Protein AF-A0A026WDK2-F1 (afdb_monomer)

Mean predicted aligned error: 12.68 Å

Secondary structure (DSSP, 8-state):
-HHHHHHHHHHHHHHHHHHHHHHHHHHHHHHHHTT--HHHHH-TT---EEPSS-TT-EE-HHHHHHHHHHHHHHHTT--TTPPPPPPP-S-TT-TT-----HHHHHHHHHHHHHH-TTPPP-

pLDDT: mean 88.78, std 8.48, range [55.41, 98.19]

InterPro domains:
  IPR022776 TRM13/UPF0224 family, U11-48K-like CHHC zinc finger domain [PF05253] (49-72)
  IPR022776 TRM13/UPF0224 family, U11-48K-like CHHC zinc finger domain [PS51800] (48-75)
  IPR036236 Zinc finger C2H2 superfamily [SSF57667] (47-78)

Radius of gyration: 30.74 Å; Cα contacts (8 Å, |Δi|>4): 53; chains: 1; bounding box: 69×41×78 Å

Foldseek 3Di:
DVVVVVVVVVVVVVVVVVVVVVVVVVVQVVCVVVVHGPCRVPVPVFDWDAAPLDRVDTDGPVCRVVCNVQSVCVSVPHDPPDDDDDDDPDDPPDPPDDDCDPVNVVVVVVVVCVVPVVDDDD

Organism: Ooceraea biroi (NCBI:txid2015173)

Sequence (122 aa):
MSNEISNSRRQQLEELKSFTDAVNKEIVDIVGTLGWTVESVTNVDKEYFTCPYDSSHRLTEDSLNDHLVSCQWKAEGYEKSDIPLSEPTLPDDSPFSIKFDEQLQAEVLRRACAQNPTMTIG

Nearest PDB structures (foldseek):
  8y6o-a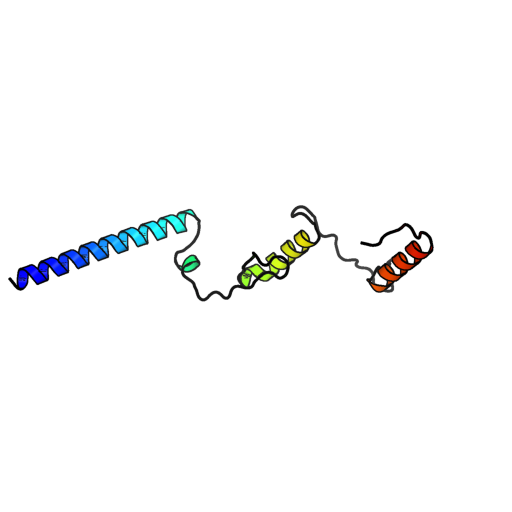ssembly1_Y  TM=5.061E-01  e=2.247E-04  Homo sapiens

Structure (mmCIF, N/CA/C/O backbone):
data_AF-A0A026WDK2-F1
#
_entry.id   AF-A0A026WDK2-F1
#
loop_
_atom_site.group_PDB
_atom_site.id
_atom_site.type_symbol
_atom_site.label_atom_id
_atom_site.label_alt_id
_atom_site.label_comp_id
_atom_site.label_asym_id
_atom_site.label_entity_id
_atom_site.label_seq_id
_atom_site.pdbx_PDB_ins_code
_atom_site.Cartn_x
_atom_site.Cartn_y
_atom_site.Cartn_z
_atom_site.occupancy
_atom_site.B_iso_or_equiv
_atom_site.auth_seq_id
_atom_site.auth_comp_id
_atom_site.auth_asym_id
_atom_site.auth_atom_id
_atom_site.pdbx_PDB_model_num
ATOM 1 N N . MET A 1 1 ? -41.043 -21.400 44.362 1.00 55.41 1 MET A N 1
ATOM 2 C CA . MET A 1 1 ? -40.280 -21.962 43.222 1.00 55.41 1 MET A CA 1
ATOM 3 C C . MET A 1 1 ? -40.176 -21.000 42.037 1.00 55.41 1 MET A C 1
ATOM 5 O O . MET A 1 1 ? -39.059 -20.753 41.617 1.00 55.41 1 MET A O 1
ATOM 9 N N . SER A 1 2 ? -41.253 -20.386 41.526 1.00 61.38 2 SER A N 1
ATOM 10 C CA . SER A 1 2 ? -41.153 -19.495 40.344 1.00 61.38 2 SER A CA 1
ATOM 11 C C . SER A 1 2 ? -40.322 -18.211 40.535 1.00 61.38 2 SER A C 1
ATOM 13 O O . SER A 1 2 ? -39.672 -17.771 39.594 1.00 61.38 2 SER A O 1
ATOM 15 N N . ASN A 1 3 ? -40.286 -17.623 41.738 1.00 64.62 3 ASN A N 1
ATOM 16 C CA . ASN A 1 3 ? -39.458 -16.434 42.019 1.00 64.62 3 ASN A CA 1
ATOM 17 C C . ASN A 1 3 ? -37.951 -16.737 42.114 1.00 64.62 3 ASN A C 1
ATOM 19 O O . ASN A 1 3 ? -37.141 -15.913 41.707 1.00 64.62 3 ASN A O 1
ATOM 23 N N . GLU A 1 4 ? -37.581 -17.925 42.597 1.00 69.44 4 GLU A N 1
ATOM 24 C CA . GLU A 1 4 ? -36.186 -18.394 42.666 1.00 69.44 4 GLU A CA 1
ATOM 25 C C . GLU A 1 4 ? -35.591 -18.559 41.260 1.00 69.44 4 GLU A C 1
ATOM 27 O O . GLU A 1 4 ? -34.508 -18.058 40.970 1.00 69.44 4 GLU A O 1
ATOM 32 N N . ILE A 1 5 ? -36.353 -19.175 40.346 1.00 74.25 5 ILE A N 1
ATOM 33 C CA . ILE A 1 5 ? -35.952 -19.363 38.943 1.00 74.25 5 ILE A CA 1
ATOM 34 C C . ILE A 1 5 ? -35.790 -18.007 38.238 1.00 74.25 5 ILE A C 1
ATOM 36 O O . ILE A 1 5 ? -34.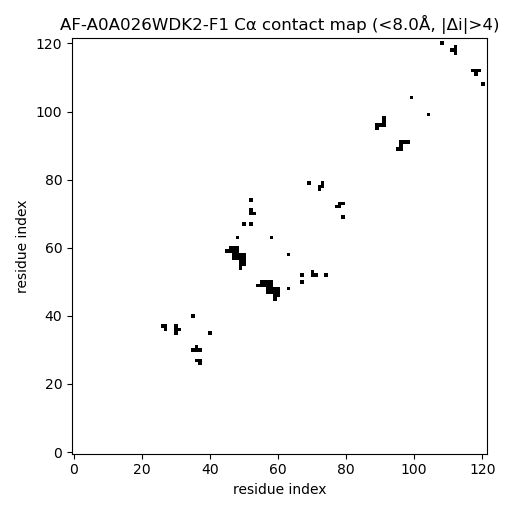825 -17.799 37.504 1.00 74.25 5 ILE A O 1
ATOM 40 N N . SER A 1 6 ? -36.700 -17.062 38.484 1.00 79.06 6 SER A N 1
ATOM 41 C CA . SER A 1 6 ? -36.619 -15.709 37.920 1.00 79.06 6 SER A CA 1
ATOM 42 C C . SER A 1 6 ? -35.420 -14.913 38.449 1.00 79.06 6 SER A C 1
ATOM 44 O O . SER A 1 6 ? -34.781 -14.201 37.676 1.00 79.06 6 SER A O 1
ATOM 46 N N . ASN A 1 7 ? -35.077 -15.055 39.734 1.00 86.94 7 ASN A N 1
ATOM 47 C CA . ASN A 1 7 ? -33.891 -14.420 40.316 1.00 86.94 7 ASN A CA 1
ATOM 48 C C . ASN A 1 7 ? -32.591 -15.037 39.788 1.00 86.94 7 ASN A C 1
ATOM 50 O O . ASN A 1 7 ? -31.690 -14.296 39.407 1.00 86.94 7 ASN A O 1
ATOM 54 N N . SER A 1 8 ? -32.524 -16.367 39.671 1.00 92.50 8 SER A N 1
ATOM 55 C CA . SER A 1 8 ? -31.368 -17.067 39.095 1.00 92.50 8 SER A CA 1
ATOM 56 C C . SER A 1 8 ? -31.100 -16.637 37.648 1.00 92.50 8 SER A C 1
ATOM 58 O O . SER A 1 8 ? -29.973 -16.285 37.310 1.00 92.50 8 SER A O 1
ATOM 60 N N . ARG A 1 9 ? -32.138 -16.552 36.804 1.00 93.81 9 ARG A N 1
ATOM 61 C CA . ARG A 1 9 ? -31.993 -16.070 35.416 1.00 93.81 9 ARG A CA 1
ATOM 62 C C . ARG A 1 9 ? -31.539 -14.613 35.340 1.00 93.81 9 ARG A C 1
ATOM 64 O O . ARG A 1 9 ? -30.792 -14.254 34.435 1.00 93.81 9 ARG A O 1
ATOM 71 N N . ARG A 1 10 ? -31.996 -13.768 36.269 1.00 94.81 10 ARG A N 1
ATOM 72 C CA . ARG A 1 10 ? -31.584 -12.360 36.339 1.00 94.81 10 ARG A CA 1
ATOM 73 C C . ARG A 1 10 ? -30.115 -12.236 36.748 1.00 94.81 10 ARG A C 1
ATOM 75 O O . ARG A 1 10 ? -29.400 -11.447 36.147 1.00 94.81 10 ARG A O 1
ATOM 82 N N . GLN A 1 11 ? -29.660 -13.052 37.697 1.00 95.38 11 GLN A N 1
ATOM 83 C CA . GLN A 1 11 ? -28.251 -13.110 38.080 1.00 95.38 11 GLN A CA 1
ATOM 84 C C . GLN A 1 11 ? -27.363 -13.572 36.917 1.00 95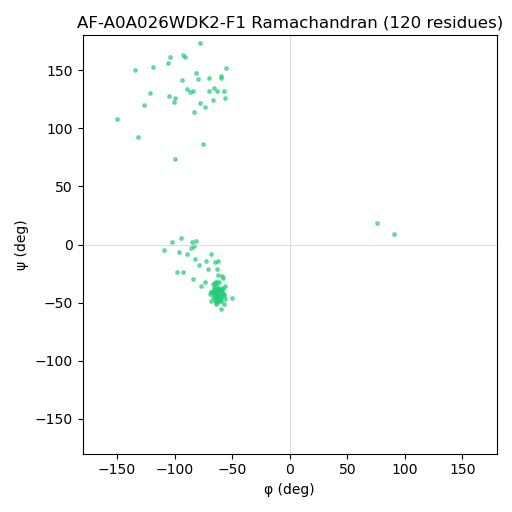.38 11 GLN A C 1
ATOM 86 O O . GLN A 1 11 ? -26.375 -12.915 36.614 1.00 95.38 11 GLN A O 1
ATOM 91 N N . GLN A 1 12 ? -27.754 -14.632 36.207 1.00 96.50 12 GLN A N 1
ATOM 92 C CA . GLN A 1 12 ? -27.023 -15.109 35.025 1.00 96.50 12 GLN A CA 1
ATOM 93 C C . GLN A 1 12 ? -26.907 -14.038 33.932 1.00 96.50 12 GLN A C 1
ATOM 95 O O . GLN A 1 12 ? -25.880 -13.939 33.264 1.00 96.50 12 GLN A O 1
ATOM 100 N N . LEU A 1 13 ? -27.954 -13.228 33.743 1.00 96.62 13 LEU A N 1
ATOM 101 C CA . LEU A 1 13 ? -27.929 -12.122 32.788 1.00 96.62 13 LEU A CA 1
ATOM 102 C C . LEU A 1 13 ? -26.926 -11.035 33.201 1.00 96.62 13 LEU A C 1
ATOM 104 O O . LEU A 1 13 ? -26.188 -10.543 32.351 1.00 96.62 13 LEU A O 1
ATOM 108 N N . GLU A 1 14 ? -26.883 -10.678 34.486 1.00 97.12 14 GLU A N 1
ATOM 109 C CA . GLU A 1 14 ? -25.919 -9.701 35.011 1.00 97.12 14 GLU A CA 1
ATOM 110 C C . GLU A 1 14 ? -24.475 -10.205 34.928 1.00 97.12 14 GLU A C 1
ATOM 112 O O . GLU A 1 14 ? -23.576 -9.452 34.552 1.00 97.12 14 GLU A O 1
ATOM 117 N N . GLU A 1 15 ? -24.244 -11.487 35.209 1.00 97.50 15 GLU A N 1
ATOM 118 C CA . GLU A 1 15 ? -22.930 -12.120 35.055 1.00 97.50 15 GLU A CA 1
ATOM 119 C C . GLU A 1 15 ? -22.471 -12.093 33.590 1.00 97.50 15 GLU A C 1
ATOM 121 O O . GLU A 1 15 ? -21.346 -11.682 33.301 1.00 97.50 15 GLU A O 1
ATOM 126 N N . LEU A 1 16 ? -23.356 -12.446 32.649 1.00 97.88 16 LEU A N 1
ATOM 127 C CA . LEU A 1 16 ? -23.051 -12.416 31.216 1.00 97.88 16 LEU A CA 1
ATOM 128 C C . LEU A 1 16 ? -22.772 -10.994 30.714 1.00 97.88 16 LEU A C 1
ATOM 130 O O . LEU A 1 16 ? -21.858 -10.786 29.911 1.00 97.88 16 LEU A O 1
ATOM 134 N N . LYS A 1 17 ? -23.542 -10.012 31.187 1.00 97.62 17 LYS A N 1
ATOM 135 C CA . LYS A 1 17 ? -23.342 -8.605 30.835 1.00 97.62 17 LYS A CA 1
ATOM 136 C C . LYS A 1 17 ? -22.003 -8.098 31.363 1.00 97.62 17 LYS A C 1
ATOM 138 O O . LYS A 1 17 ? -21.217 -7.568 30.587 1.00 97.62 17 LYS A O 1
ATOM 143 N N . SER A 1 18 ? -21.705 -8.364 32.633 1.00 97.81 18 SER A N 1
ATOM 144 C CA . SER A 1 18 ? -20.435 -7.981 33.261 1.00 97.81 18 SER A CA 1
ATOM 145 C C . SER A 1 18 ? -19.236 -8.600 32.543 1.00 97.81 18 SER A C 1
ATOM 147 O O . SER A 1 18 ? -18.235 -7.927 32.313 1.00 97.81 18 SER A O 1
ATOM 149 N N . PHE A 1 19 ? -19.346 -9.871 32.148 1.00 98.19 19 PHE A N 1
ATOM 150 C CA . PHE A 1 19 ? -18.323 -10.543 31.351 1.00 98.19 19 PHE A CA 1
ATOM 151 C C . PHE A 1 19 ? -18.132 -9.870 29.985 1.00 98.19 19 PHE A C 1
ATOM 153 O O . PHE A 1 19 ? -17.006 -9.579 29.594 1.00 98.19 19 PHE A O 1
ATOM 160 N N . THR A 1 20 ? -19.226 -9.581 29.278 1.00 97.62 20 THR A N 1
ATOM 161 C CA . THR A 1 20 ? -19.172 -8.944 27.952 1.00 97.62 20 THR A CA 1
ATOM 162 C C . THR A 1 20 ? -18.573 -7.539 28.031 1.00 97.62 20 THR A C 1
ATOM 164 O O . THR A 1 20 ? -17.756 -7.170 27.190 1.00 97.62 20 THR A O 1
ATOM 167 N N . ASP A 1 21 ? -18.919 -6.776 29.067 1.00 97.69 21 ASP A N 1
ATOM 168 C CA . ASP A 1 21 ? -18.374 -5.439 29.308 1.00 97.69 21 ASP A CA 1
ATOM 169 C C . ASP A 1 21 ? -16.867 -5.492 29.608 1.00 97.69 21 ASP A C 1
ATOM 171 O O . ASP A 1 21 ? -16.106 -4.670 29.093 1.00 97.69 21 ASP A O 1
ATOM 175 N N . ALA A 1 22 ? -16.416 -6.485 30.384 1.00 97.94 22 ALA A N 1
ATOM 176 C CA . ALA A 1 22 ? -14.996 -6.700 30.659 1.00 97.94 22 ALA A CA 1
ATOM 177 C C . ALA A 1 22 ? -14.210 -7.041 29.383 1.00 97.94 22 ALA A C 1
ATOM 179 O O . ALA A 1 22 ? -13.183 -6.419 29.116 1.00 97.94 22 ALA A O 1
ATOM 180 N N . VAL A 1 23 ? -14.726 -7.957 28.559 1.00 97.06 23 VAL A N 1
ATOM 181 C CA . VAL A 1 23 ? -14.103 -8.331 27.278 1.00 97.06 23 VAL A CA 1
ATOM 182 C C . VAL A 1 23 ? -14.052 -7.143 26.317 1.00 97.06 23 VAL A C 1
ATOM 184 O O . VAL A 1 23 ? -13.011 -6.879 25.721 1.00 97.06 23 VAL A O 1
ATOM 187 N N . ASN A 1 24 ? -15.144 -6.385 26.184 1.00 95.19 24 ASN A N 1
ATOM 188 C CA . ASN A 1 24 ? -15.165 -5.199 25.325 1.00 95.19 24 ASN A CA 1
ATOM 189 C C . ASN A 1 24 ? -14.141 -4.156 25.773 1.00 95.19 24 ASN A C 1
ATOM 191 O O . ASN A 1 24 ? -13.487 -3.543 24.932 1.00 95.19 24 ASN A O 1
ATOM 195 N N . LYS A 1 25 ? -13.969 -3.975 27.085 1.00 96.62 25 LYS A N 1
ATOM 196 C CA . LYS A 1 25 ? -12.942 -3.085 27.621 1.00 96.62 25 LYS A CA 1
ATOM 197 C C . LYS A 1 25 ? -11.533 -3.571 27.283 1.00 96.62 25 LYS A C 1
ATOM 199 O O . LYS A 1 25 ? -10.731 -2.770 26.820 1.00 96.62 25 LYS A O 1
ATOM 204 N N . GLU A 1 26 ? -11.244 -4.860 27.454 1.00 97.06 26 GLU A N 1
ATOM 205 C CA . GLU A 1 26 ? -9.940 -5.419 27.070 1.00 97.06 26 GLU A CA 1
ATOM 206 C C . GLU A 1 26 ? -9.653 -5.214 25.580 1.00 97.06 26 GLU A C 1
ATOM 208 O O . GLU A 1 26 ? -8.550 -4.811 25.216 1.00 97.06 26 GLU A O 1
ATOM 213 N N . ILE A 1 27 ? -10.652 -5.415 24.715 1.00 95.44 27 ILE A N 1
ATOM 214 C CA . ILE A 1 27 ? -10.518 -5.150 23.279 1.00 95.44 27 ILE A CA 1
ATOM 215 C C . ILE A 1 27 ? -10.185 -3.675 23.035 1.00 95.44 27 ILE A C 1
ATOM 217 O O . ILE A 1 27 ? -9.235 -3.395 22.307 1.00 95.44 27 ILE A O 1
ATOM 221 N N . VAL A 1 28 ? -10.923 -2.743 23.653 1.00 96.31 28 VAL A N 1
ATOM 222 C CA . VAL A 1 28 ? -10.678 -1.290 23.554 1.00 96.31 28 VAL A CA 1
ATOM 223 C C . VAL A 1 28 ? -9.254 -0.935 23.995 1.00 96.31 28 VAL A C 1
ATOM 225 O O . VAL A 1 28 ? -8.571 -0.178 23.306 1.00 96.31 28 VAL A O 1
ATOM 228 N N . ASP A 1 29 ? -8.788 -1.502 25.105 1.00 96.62 29 ASP A N 1
ATOM 229 C CA . ASP A 1 29 ? -7.462 -1.221 25.657 1.00 96.62 29 ASP A CA 1
ATOM 230 C C . ASP A 1 29 ? -6.345 -1.764 24.744 1.00 96.62 29 ASP A C 1
ATOM 232 O O . ASP A 1 29 ? -5.350 -1.076 24.490 1.00 96.62 29 ASP A O 1
ATOM 236 N N . ILE A 1 30 ? -6.518 -2.968 24.186 1.00 95.94 30 ILE A N 1
ATOM 237 C CA . ILE A 1 30 ? -5.566 -3.579 23.243 1.00 95.94 30 ILE A CA 1
ATOM 238 C C . ILE A 1 30 ? -5.473 -2.750 21.962 1.00 95.94 30 ILE A C 1
ATOM 240 O O . ILE A 1 30 ? -4.371 -2.385 21.548 1.00 95.94 30 ILE A O 1
ATOM 244 N N . VAL A 1 31 ? -6.608 -2.429 21.334 1.00 94.88 31 VAL A N 1
ATOM 245 C CA . VAL A 1 31 ? -6.602 -1.666 20.075 1.00 94.88 31 VAL A CA 1
ATOM 246 C C . VAL A 1 31 ? -6.075 -0.252 20.304 1.00 94.88 31 VAL A C 1
ATOM 248 O O . VAL A 1 31 ? -5.273 0.228 19.507 1.00 94.88 31 VAL A O 1
ATOM 251 N N . GLY A 1 32 ? -6.413 0.368 21.438 1.00 93.06 32 GLY A N 1
ATOM 252 C CA . GLY A 1 32 ? -5.879 1.668 21.836 1.00 93.06 32 GLY A CA 1
ATOM 253 C C . GLY A 1 32 ? -4.362 1.648 22.037 1.00 93.06 32 GLY A C 1
ATOM 254 O O . GLY A 1 32 ? -3.674 2.562 21.590 1.00 93.06 32 GLY A O 1
ATOM 255 N N . THR A 1 33 ? -3.816 0.577 22.622 1.00 94.75 33 THR A N 1
ATOM 256 C CA . THR A 1 33 ? -2.358 0.384 22.767 1.00 94.75 33 THR A CA 1
ATOM 257 C C . THR A 1 33 ? -1.651 0.311 21.410 1.00 94.75 33 THR A C 1
ATOM 259 O O . THR A 1 33 ? -0.517 0.766 21.274 1.00 94.75 33 THR A O 1
ATOM 262 N N . LEU A 1 34 ? -2.329 -0.220 20.391 1.00 91.56 34 LEU A N 1
ATOM 263 C CA . LEU A 1 34 ? -1.837 -0.287 19.012 1.00 91.56 34 LEU A CA 1
ATOM 264 C C . LEU A 1 34 ? -2.080 1.012 18.217 1.00 91.56 34 LEU A C 1
ATOM 266 O O . LEU A 1 34 ? -1.676 1.100 17.059 1.00 91.56 34 LEU A O 1
ATOM 270 N N . GLY A 1 35 ? -2.711 2.024 18.823 1.00 87.75 35 GLY A N 1
ATOM 271 C CA . GLY A 1 35 ? -3.063 3.285 18.167 1.00 87.75 35 GLY A CA 1
ATOM 272 C C . GLY A 1 35 ? -4.275 3.186 17.234 1.00 87.75 35 GLY A C 1
ATOM 273 O O . GLY A 1 35 ? -4.450 4.039 16.365 1.00 87.75 35 GLY A O 1
ATOM 274 N N . TRP A 1 36 ? -5.101 2.150 17.382 1.00 90.19 36 TRP A N 1
ATOM 275 C CA . TRP A 1 36 ? -6.315 1.920 16.598 1.00 90.19 36 TRP A CA 1
ATOM 276 C C . TRP A 1 36 ? -7.576 2.263 17.402 1.00 90.19 36 TRP A C 1
ATOM 278 O O . TRP A 1 36 ? -7.559 2.312 18.631 1.00 90.19 36 TRP A O 1
ATOM 288 N N . THR A 1 37 ? -8.699 2.466 16.709 1.00 87.44 37 THR A N 1
ATOM 289 C CA . THR A 1 37 ? -10.031 2.585 17.333 1.00 87.44 37 THR A CA 1
ATOM 290 C C . THR A 1 37 ? -10.857 1.327 17.092 1.00 87.44 37 THR A C 1
ATOM 292 O O . THR A 1 37 ? -10.645 0.632 16.097 1.00 87.44 37 THR A O 1
ATOM 295 N N . VAL A 1 38 ? -11.842 1.040 17.948 1.00 89.19 38 VAL A N 1
ATOM 296 C CA . VAL A 1 38 ? -12.745 -0.106 17.737 1.00 89.19 38 VAL A CA 1
ATOM 297 C C . VAL A 1 38 ? -13.467 -0.006 16.391 1.00 89.19 38 VAL A C 1
ATOM 299 O O . VAL A 1 38 ? -13.586 -1.018 15.700 1.00 89.19 38 VAL A O 1
ATOM 302 N N . GLU A 1 39 ? -13.878 1.192 15.953 1.00 85.00 39 GLU A N 1
ATOM 303 C CA . GLU A 1 39 ? -14.476 1.339 14.620 1.00 85.00 39 GLU A CA 1
ATOM 304 C C . GLU A 1 39 ? -13.479 0.986 13.514 1.00 85.00 39 GLU A C 1
ATOM 306 O O . GLU A 1 39 ? -13.848 0.316 12.559 1.00 85.00 39 GLU A O 1
ATOM 311 N N . SER A 1 40 ? -12.202 1.359 13.640 1.00 77.62 40 SER A N 1
ATOM 312 C CA . SER A 1 40 ? -11.201 1.080 12.600 1.00 77.62 40 SER A CA 1
ATOM 313 C C . SER A 1 40 ? -10.964 -0.413 12.338 1.00 77.62 40 SER A C 1
ATOM 315 O O . SER A 1 40 ? -10.613 -0.769 11.216 1.00 77.62 40 SER A O 1
ATOM 317 N N . VAL A 1 41 ? -11.200 -1.276 13.334 1.00 81.00 41 VAL A N 1
ATOM 318 C CA . VAL A 1 41 ? -11.044 -2.742 13.230 1.00 81.00 41 VAL A CA 1
ATOM 319 C C . VAL A 1 41 ? -12.353 -3.484 12.968 1.00 81.00 41 VAL A C 1
ATOM 321 O O . VAL A 1 41 ? -12.324 -4.595 12.447 1.00 81.00 41 VAL A O 1
ATOM 324 N N . THR A 1 42 ? -13.496 -2.900 13.326 1.00 80.94 42 THR A N 1
ATOM 325 C CA . THR A 1 42 ? -14.817 -3.521 13.128 1.00 80.94 42 THR A CA 1
ATOM 326 C C . THR A 1 42 ? -15.517 -3.066 11.850 1.00 80.94 42 THR A C 1
ATOM 328 O O . THR A 1 42 ? -16.555 -3.623 11.503 1.00 80.94 42 THR A O 1
ATOM 331 N N . ASN A 1 43 ? -14.967 -2.087 11.128 1.00 71.62 43 ASN A N 1
ATOM 332 C CA . ASN A 1 43 ? -15.547 -1.589 9.884 1.00 71.62 43 ASN A CA 1
ATOM 333 C C . ASN A 1 43 ? -15.311 -2.576 8.725 1.00 71.62 43 ASN A C 1
ATOM 335 O O . ASN A 1 43 ? -14.330 -2.480 7.988 1.00 71.62 43 ASN A O 1
ATOM 339 N N . VAL A 1 44 ? -16.219 -3.550 8.604 1.00 62.78 44 VAL A N 1
ATOM 340 C CA . VAL A 1 44 ? -16.211 -4.621 7.587 1.00 62.78 44 VAL A CA 1
ATOM 341 C C . VAL A 1 44 ? -16.576 -4.101 6.188 1.00 62.78 44 VAL A C 1
ATOM 343 O O . VAL A 1 44 ? -16.316 -4.780 5.200 1.00 62.78 44 VAL A O 1
ATOM 346 N N . ASP A 1 45 ? -17.123 -2.886 6.085 1.00 67.44 45 ASP A N 1
ATOM 347 C CA . ASP A 1 45 ? -17.621 -2.315 4.827 1.00 67.44 45 ASP A CA 1
ATOM 348 C C . ASP A 1 45 ? -16.533 -1.632 3.982 1.00 67.44 45 ASP A C 1
ATOM 350 O O . ASP A 1 45 ? -16.824 -1.070 2.926 1.00 67.44 45 ASP A O 1
ATOM 354 N N . LYS A 1 46 ? -15.267 -1.655 4.418 1.00 71.69 46 LYS A N 1
ATOM 355 C CA . LYS A 1 46 ? -14.173 -1.121 3.602 1.00 71.69 46 LYS A CA 1
ATOM 356 C C . LYS A 1 46 ? -13.882 -2.067 2.444 1.00 71.69 46 LYS A C 1
ATOM 358 O O . LYS A 1 46 ? -13.478 -3.210 2.645 1.00 71.69 46 LYS A O 1
ATOM 363 N N . GLU A 1 47 ? -14.060 -1.571 1.226 1.00 82.88 47 GLU A N 1
ATOM 364 C CA . GLU A 1 47 ? -13.628 -2.279 0.030 1.00 82.88 47 GLU A CA 1
ATOM 365 C C . GLU A 1 47 ? -12.095 -2.356 0.021 1.00 82.88 47 GLU A C 1
ATOM 367 O O . GLU A 1 47 ? -11.394 -1.350 0.167 1.00 82.88 47 GLU A O 1
ATOM 372 N N . TYR A 1 48 ? -11.579 -3.582 -0.081 1.00 86.56 48 TYR A N 1
ATOM 373 C CA . TYR A 1 48 ? -10.148 -3.843 -0.127 1.00 86.56 48 TYR A CA 1
ATOM 374 C C . TYR A 1 48 ? -9.730 -4.192 -1.549 1.00 86.56 48 TYR A C 1
ATOM 376 O O . TYR A 1 48 ? -10.242 -5.141 -2.144 1.00 86.56 48 TYR A O 1
ATOM 384 N N . PHE A 1 49 ? -8.724 -3.486 -2.044 1.00 90.19 49 PHE A N 1
ATOM 385 C CA . PHE A 1 49 ? -8.076 -3.744 -3.319 1.00 90.19 49 PHE A CA 1
ATOM 386 C C . PHE A 1 49 ? -6.850 -4.631 -3.114 1.00 90.19 49 PHE A C 1
ATOM 388 O O . PHE A 1 49 ? -6.107 -4.484 -2.139 1.00 90.19 49 PHE A O 1
ATOM 395 N N . THR A 1 50 ? -6.626 -5.555 -4.043 1.00 94.38 50 THR A N 1
ATOM 396 C CA . THR A 1 50 ? -5.396 -6.351 -4.100 1.00 94.38 50 THR A CA 1
ATOM 397 C C . THR A 1 50 ? -4.361 -5.621 -4.947 1.00 94.38 50 THR A C 1
ATOM 399 O O . THR A 1 50 ? -4.680 -5.145 -6.035 1.00 94.38 50 THR A O 1
ATOM 402 N N . CYS A 1 51 ? -3.122 -5.530 -4.462 1.00 94.88 51 CYS A N 1
ATOM 403 C CA . CYS A 1 51 ? -2.043 -4.900 -5.221 1.00 94.88 51 CYS A CA 1
ATOM 404 C C . CYS A 1 51 ? -1.708 -5.716 -6.490 1.00 94.88 51 CYS A C 1
ATOM 406 O O . CYS A 1 51 ? -1.555 -6.936 -6.397 1.00 94.88 51 CYS A O 1
ATOM 408 N N . PRO A 1 52 ? -1.538 -5.074 -7.663 1.00 95.00 52 PRO A N 1
ATOM 409 C CA . PRO A 1 52 ? -1.167 -5.760 -8.902 1.00 95.00 52 PRO A CA 1
ATOM 410 C C . PRO A 1 52 ? 0.285 -6.270 -8.912 1.00 95.00 52 PRO A C 1
ATOM 412 O O . PRO A 1 52 ? 0.596 -7.174 -9.680 1.00 95.00 52 PRO A O 1
ATOM 415 N N . TYR A 1 53 ? 1.162 -5.717 -8.068 1.00 94.56 53 TYR A N 1
ATOM 416 C CA . TYR A 1 53 ? 2.578 -6.100 -7.986 1.00 94.56 53 TYR A CA 1
ATOM 417 C C . TYR A 1 53 ? 2.848 -7.191 -6.936 1.00 94.56 53 TYR A C 1
ATOM 419 O O . TYR A 1 53 ? 3.833 -7.916 -7.042 1.00 94.56 53 TYR A O 1
ATOM 427 N N . ASP A 1 54 ? 1.978 -7.323 -5.927 1.00 93.00 54 ASP A N 1
ATOM 428 C CA . ASP A 1 54 ? 2.080 -8.343 -4.880 1.00 93.00 54 ASP A CA 1
ATOM 429 C C . ASP A 1 54 ? 0.687 -8.737 -4.363 1.00 93.00 54 ASP A C 1
ATOM 431 O O . ASP A 1 54 ? 0.031 -8.002 -3.622 1.00 93.00 54 ASP A O 1
ATOM 435 N N . SER A 1 55 ? 0.254 -9.946 -4.727 1.00 93.31 55 SER A N 1
ATOM 436 C CA . SER A 1 55 ? -1.064 -10.487 -4.365 1.00 93.31 55 SER A CA 1
ATOM 437 C C . SER A 1 55 ? -1.306 -10.658 -2.858 1.00 93.31 55 SER A C 1
ATOM 439 O O . SER A 1 55 ? -2.452 -10.846 -2.443 1.00 93.31 55 SER A O 1
ATOM 441 N N . SER A 1 56 ? -0.260 -10.601 -2.027 1.00 92.25 56 SER A N 1
ATOM 442 C CA . SER A 1 56 ? -0.389 -10.673 -0.569 1.00 92.25 56 SER A CA 1
ATOM 443 C C . SER A 1 56 ? -0.828 -9.347 0.060 1.00 92.25 56 SER A C 1
ATOM 445 O O . SER A 1 56 ? -1.336 -9.337 1.184 1.00 92.25 56 SER A O 1
ATOM 447 N N . HIS A 1 57 ? -0.695 -8.228 -0.658 1.00 92.25 57 HIS A N 1
ATOM 448 C CA . HIS A 1 57 ? -1.085 -6.914 -0.160 1.00 92.25 57 HIS A CA 1
ATOM 449 C C . HIS A 1 57 ? -2.580 -6.638 -0.369 1.00 92.25 57 HIS A C 1
ATOM 451 O O . HIS A 1 57 ? -3.118 -6.786 -1.471 1.00 92.25 57 HIS A O 1
ATOM 457 N N . ARG A 1 58 ? -3.238 -6.169 0.699 1.00 90.88 58 ARG A N 1
ATOM 458 C CA . ARG A 1 58 ? -4.620 -5.667 0.695 1.00 90.88 58 ARG A CA 1
ATOM 459 C C . ARG A 1 58 ? -4.653 -4.227 1.178 1.00 90.88 58 ARG A C 1
ATOM 461 O O . ARG A 1 58 ? -4.074 -3.916 2.216 1.00 90.88 58 ARG A O 1
ATOM 468 N N . LEU A 1 59 ? -5.324 -3.367 0.424 1.00 90.94 59 LEU A N 1
ATOM 469 C CA . LEU A 1 59 ? -5.258 -1.917 0.584 1.00 90.94 59 LEU A CA 1
ATOM 470 C C . LEU A 1 59 ? -6.652 -1.317 0.541 1.00 90.94 59 LEU A C 1
ATOM 472 O O . LEU A 1 59 ? -7.535 -1.837 -0.131 1.00 90.94 59 LEU A O 1
ATOM 476 N N . THR A 1 60 ? -6.829 -0.207 1.236 1.00 90.19 60 THR A N 1
ATOM 477 C CA . THR A 1 60 ? -8.028 0.626 1.129 1.00 90.19 60 THR A CA 1
ATOM 478 C C . THR A 1 60 ? -7.817 1.681 0.050 1.00 90.19 60 THR A C 1
ATOM 480 O O . THR A 1 60 ? -6.674 1.997 -0.276 1.00 90.19 60 THR A O 1
ATOM 483 N N . GLU A 1 61 ? -8.897 2.271 -0.459 1.00 87.94 61 GLU A N 1
ATOM 484 C CA . GLU A 1 61 ? -8.831 3.336 -1.472 1.00 87.94 61 GLU A CA 1
ATOM 485 C C . GLU A 1 61 ? -7.855 4.462 -1.079 1.00 87.94 61 GLU A C 1
ATOM 487 O O . GLU A 1 61 ? -6.967 4.805 -1.858 1.00 87.94 61 GLU A O 1
ATOM 492 N N . ASP A 1 62 ? -7.927 4.928 0.175 1.00 88.00 62 ASP A N 1
ATOM 493 C CA . ASP A 1 62 ? -7.090 6.015 0.706 1.00 88.00 62 ASP A CA 1
ATOM 494 C C . ASP A 1 62 ? -5.575 5.755 0.621 1.00 88.00 62 ASP A C 1
ATOM 496 O O . ASP A 1 62 ? -4.794 6.699 0.541 1.00 88.00 62 ASP A O 1
ATOM 500 N N . SER A 1 63 ? -5.139 4.491 0.667 1.00 89.94 63 SER A N 1
ATOM 501 C CA . SER A 1 63 ? -3.715 4.117 0.680 1.00 89.94 63 SER A CA 1
ATOM 502 C C . SER A 1 63 ? -3.242 3.472 -0.619 1.00 89.94 63 SER A C 1
ATOM 504 O O . SER A 1 63 ? -2.050 3.196 -0.770 1.00 89.94 63 SER A O 1
ATOM 506 N N . LEU A 1 64 ? -4.154 3.237 -1.567 1.00 91.00 64 LEU A N 1
ATOM 507 C CA . LEU A 1 64 ? -3.866 2.503 -2.791 1.00 91.00 64 LEU A CA 1
ATOM 508 C C . LEU A 1 64 ? -2.843 3.239 -3.662 1.00 91.00 64 LEU A C 1
ATOM 510 O O . LEU A 1 64 ? -1.853 2.635 -4.060 1.00 91.00 64 LEU A O 1
ATOM 514 N N . ASN A 1 65 ? -3.039 4.533 -3.924 1.00 91.31 65 ASN A N 1
ATOM 515 C CA . ASN A 1 65 ? -2.163 5.287 -4.831 1.00 91.31 65 ASN A CA 1
ATOM 516 C C . ASN A 1 65 ? -0.721 5.381 -4.312 1.00 91.31 65 ASN A C 1
ATOM 518 O O . ASN A 1 65 ? 0.213 5.031 -5.034 1.00 91.31 65 ASN A O 1
ATOM 522 N N . ASP A 1 66 ? -0.537 5.765 -3.048 1.00 90.94 66 ASP A N 1
ATOM 523 C CA . ASP A 1 66 ? 0.792 5.862 -2.430 1.00 90.94 66 ASP A CA 1
ATOM 524 C C . ASP A 1 66 ? 1.488 4.493 -2.377 1.00 90.94 66 ASP A C 1
ATOM 526 O O . ASP A 1 66 ? 2.695 4.361 -2.622 1.00 90.94 66 ASP A O 1
ATOM 530 N N . HIS A 1 67 ? 0.716 3.437 -2.104 1.00 93.94 67 HIS A N 1
ATOM 531 C CA . HIS A 1 67 ? 1.224 2.077 -2.154 1.00 93.94 67 HIS A CA 1
ATOM 532 C C . HIS A 1 67 ? 1.678 1.686 -3.560 1.00 93.94 67 HIS A C 1
ATOM 534 O O . HIS A 1 67 ? 2.772 1.144 -3.693 1.00 93.94 67 HIS A O 1
ATOM 540 N N . LEU A 1 68 ? 0.869 1.934 -4.595 1.00 94.00 68 LEU A N 1
ATOM 541 C CA . LEU A 1 68 ? 1.171 1.510 -5.964 1.00 94.00 68 LEU A CA 1
ATOM 542 C C . LEU A 1 68 ? 2.514 2.062 -6.436 1.00 94.00 68 LEU A C 1
ATOM 544 O O . LEU A 1 68 ? 3.304 1.298 -6.984 1.00 94.00 68 LEU A O 1
ATOM 548 N N . VAL A 1 69 ? 2.805 3.334 -6.151 1.00 90.12 69 VAL A N 1
ATOM 549 C CA . VAL A 1 69 ? 4.097 3.948 -6.489 1.00 90.12 69 VAL A CA 1
ATOM 550 C C . VAL A 1 69 ? 5.239 3.202 -5.797 1.00 90.12 69 VAL A C 1
ATOM 552 O O . VAL A 1 69 ? 6.139 2.688 -6.454 1.00 90.12 69 VAL A O 1
ATOM 555 N N . SER A 1 70 ? 5.187 3.066 -4.470 1.00 90.25 70 SER A N 1
ATOM 556 C CA . SER A 1 70 ? 6.277 2.422 -3.720 1.00 90.25 70 SER A CA 1
ATOM 557 C C . SER A 1 70 ? 6.436 0.924 -4.022 1.00 90.25 70 SER A C 1
ATOM 559 O O . SER A 1 70 ? 7.552 0.401 -4.022 1.00 90.25 70 SER A O 1
ATOM 561 N N . CYS A 1 71 ? 5.336 0.220 -4.288 1.00 93.94 71 CYS A N 1
ATOM 562 C CA . CYS A 1 71 ? 5.345 -1.211 -4.562 1.00 93.94 71 CYS A CA 1
ATOM 563 C C . CYS A 1 71 ? 5.819 -1.517 -5.984 1.00 93.94 71 CYS A C 1
ATOM 565 O O . CYS A 1 71 ? 6.535 -2.499 -6.163 1.00 93.94 71 CYS A O 1
ATOM 567 N N . GLN A 1 72 ? 5.484 -0.670 -6.963 1.00 93.50 72 GLN A N 1
ATOM 568 C CA . GLN A 1 72 ? 6.032 -0.766 -8.316 1.00 93.50 72 GLN A CA 1
ATOM 569 C C . GLN A 1 72 ? 7.552 -0.626 -8.286 1.00 93.50 72 GLN A C 1
ATOM 571 O O . GLN A 1 72 ? 8.264 -1.469 -8.812 1.00 93.50 72 GLN A O 1
ATOM 576 N N . TRP A 1 73 ? 8.053 0.393 -7.589 1.00 91.56 73 TRP A N 1
ATOM 577 C CA . TRP A 1 73 ? 9.487 0.631 -7.438 1.00 91.56 73 TRP A CA 1
ATOM 578 C C . TRP A 1 73 ? 10.206 -0.578 -6.851 1.00 91.56 73 TRP A C 1
ATOM 580 O O . TRP A 1 73 ? 11.204 -1.046 -7.392 1.00 91.56 73 TRP A O 1
ATOM 590 N N . LYS A 1 74 ? 9.645 -1.147 -5.784 1.00 92.75 74 LYS A N 1
ATOM 591 C CA . LYS A 1 74 ? 10.189 -2.359 -5.177 1.00 92.75 74 LYS A CA 1
ATOM 592 C C . LYS A 1 74 ? 10.160 -3.561 -6.130 1.00 92.75 74 LYS A C 1
ATOM 594 O O . LYS A 1 74 ? 11.092 -4.360 -6.106 1.00 92.75 74 LYS A O 1
ATOM 599 N N . ALA A 1 75 ? 9.112 -3.705 -6.943 1.00 93.00 75 ALA A N 1
ATOM 600 C CA . ALA A 1 75 ? 9.005 -4.779 -7.932 1.00 93.00 75 ALA A CA 1
ATOM 601 C C . ALA A 1 75 ? 10.075 -4.663 -9.032 1.00 93.00 75 ALA A C 1
ATOM 603 O O . ALA A 1 75 ? 10.614 -5.679 -9.460 1.00 93.00 75 ALA A O 1
ATOM 604 N N . GLU A 1 76 ? 10.441 -3.436 -9.403 1.00 91.00 76 GLU A N 1
ATOM 605 C CA . GLU A 1 76 ? 11.529 -3.127 -10.343 1.00 91.00 76 GLU A CA 1
ATOM 606 C C . GLU A 1 76 ? 12.930 -3.162 -9.690 1.00 91.00 76 GLU A C 1
ATOM 608 O O . GLU A 1 76 ? 13.937 -2.885 -10.338 1.00 91.00 76 GLU A O 1
ATOM 613 N N . GLY A 1 77 ? 13.021 -3.524 -8.404 1.00 92.25 77 GLY A N 1
ATOM 614 C CA . GLY A 1 77 ? 14.286 -3.709 -7.687 1.00 92.25 77 GLY A CA 1
ATOM 615 C C . GL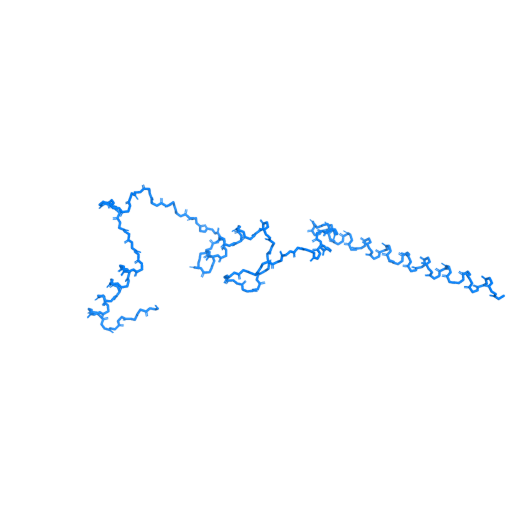Y A 1 77 ? 14.837 -2.466 -6.984 1.00 92.25 77 GLY A C 1
ATOM 616 O O . GLY A 1 77 ? 15.954 -2.523 -6.473 1.00 92.25 77 GLY A O 1
ATOM 617 N N . TYR A 1 78 ? 14.072 -1.376 -6.915 1.00 92.62 78 TYR A N 1
ATOM 618 C CA . TYR A 1 78 ? 14.454 -0.173 -6.175 1.00 92.62 78 TYR A CA 1
ATOM 619 C C . TYR A 1 78 ? 14.170 -0.303 -4.669 1.00 92.62 78 TYR A C 1
ATOM 621 O O . TYR A 1 78 ? 13.198 -0.928 -4.228 1.00 92.62 78 TYR A O 1
ATOM 629 N N . GLU A 1 79 ? 15.005 0.335 -3.858 1.00 90.31 79 GLU A N 1
ATOM 630 C CA . GLU A 1 79 ? 14.844 0.475 -2.417 1.00 90.31 79 GLU A CA 1
ATOM 631 C C . GLU A 1 79 ? 14.114 1.772 -2.042 1.00 90.31 79 GLU A C 1
ATOM 633 O O . GLU A 1 79 ? 14.033 2.734 -2.798 1.00 90.31 79 GLU A O 1
ATOM 638 N N . LYS A 1 80 ? 13.608 1.845 -0.805 1.00 84.50 80 LYS A N 1
ATOM 639 C CA . LYS A 1 80 ? 12.931 3.052 -0.291 1.00 84.50 80 LYS A CA 1
ATOM 640 C C . LYS A 1 80 ? 13.837 4.284 -0.208 1.00 84.50 80 LYS A C 1
ATOM 642 O O . LYS A 1 80 ? 13.330 5.395 -0.089 1.00 84.50 80 LYS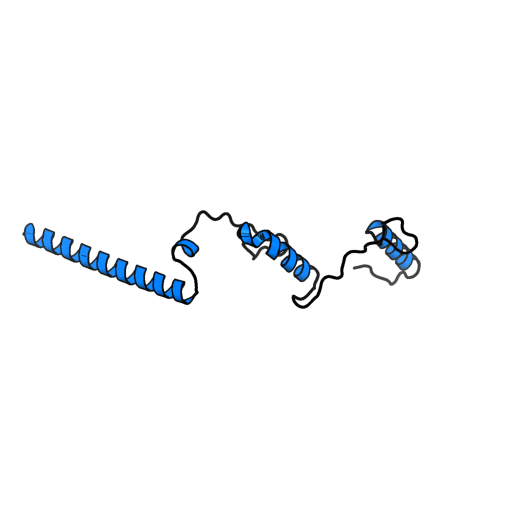 A O 1
ATOM 647 N N . SER A 1 81 ? 15.151 4.080 -0.168 1.00 88.25 81 SER A N 1
ATOM 648 C CA . SER A 1 81 ? 16.147 5.151 -0.174 1.00 88.25 81 SER A CA 1
ATOM 649 C C . SER A 1 81 ? 16.450 5.679 -1.570 1.00 88.25 81 SER A C 1
ATOM 651 O O . SER A 1 81 ? 17.111 6.713 -1.673 1.00 88.25 81 SER A O 1
ATOM 653 N N . ASP A 1 82 ? 16.003 4.991 -2.622 1.00 89.44 82 ASP A N 1
ATOM 654 C CA . ASP A 1 82 ? 16.222 5.450 -3.984 1.00 89.44 82 ASP A CA 1
ATOM 655 C C . ASP A 1 82 ? 15.383 6.694 -4.254 1.00 89.44 82 ASP A C 1
ATOM 657 O O . ASP A 1 82 ? 14.196 6.773 -3.933 1.00 89.44 82 ASP A O 1
ATOM 661 N N . ILE A 1 83 ? 16.038 7.702 -4.824 1.00 83.69 83 ILE A N 1
ATOM 662 C CA . ILE A 1 83 ? 15.429 8.996 -5.103 1.00 83.69 83 ILE A CA 1
ATOM 663 C C . ILE A 1 83 ? 15.068 9.024 -6.588 1.00 83.69 83 ILE A C 1
ATOM 665 O O . ILE A 1 83 ? 15.971 8.887 -7.421 1.00 83.69 83 ILE A O 1
ATOM 669 N N . PRO A 1 84 ? 13.788 9.242 -6.941 1.00 82.00 84 PRO A N 1
ATOM 670 C CA . PRO A 1 84 ? 13.404 9.452 -8.322 1.00 82.00 84 PRO A CA 1
ATOM 671 C C . PRO A 1 84 ? 14.176 10.605 -8.942 1.00 82.00 84 PRO A C 1
ATOM 673 O O . PRO A 1 84 ? 14.198 11.721 -8.421 1.00 82.00 84 PRO A O 1
ATOM 676 N N . LEU A 1 85 ? 14.819 10.315 -10.071 1.00 84.06 85 LEU A N 1
ATOM 677 C CA . LEU A 1 85 ? 15.388 11.351 -10.911 1.00 84.06 85 LEU A CA 1
ATOM 678 C C . LEU A 1 85 ? 14.247 12.124 -11.571 1.00 84.06 85 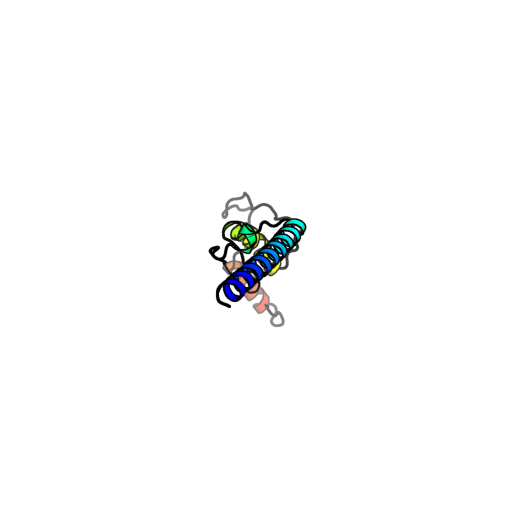LEU A C 1
ATOM 680 O O . LEU A 1 85 ? 13.221 11.549 -11.932 1.00 84.06 85 LEU A O 1
ATOM 684 N N . SER A 1 86 ? 14.435 13.432 -11.724 1.00 82.44 86 SER A N 1
ATOM 685 C CA . SER A 1 86 ? 13.462 14.283 -12.400 1.00 82.44 86 SER A CA 1
ATOM 686 C C . SER A 1 86 ? 13.237 13.825 -13.837 1.00 82.44 86 SER A C 1
ATOM 688 O O . SER A 1 86 ? 14.187 13.451 -14.531 1.00 82.44 86 SER A O 1
ATOM 690 N N . GLU A 1 87 ? 11.993 13.928 -14.301 1.00 81.31 87 GLU A N 1
ATOM 691 C CA . GLU A 1 87 ? 11.688 13.703 -15.709 1.00 81.31 87 GLU A CA 1
ATOM 692 C C . GLU A 1 87 ? 12.466 14.687 -16.605 1.00 81.31 87 GLU A C 1
ATOM 694 O O . GLU A 1 87 ? 12.688 15.846 -16.220 1.00 81.31 87 GLU A O 1
ATOM 699 N N . PRO A 1 88 ? 12.899 14.252 -17.804 1.00 83.25 88 PRO A N 1
ATOM 700 C CA . PRO A 1 88 ? 13.541 15.134 -18.767 1.00 83.25 88 PRO A CA 1
ATOM 701 C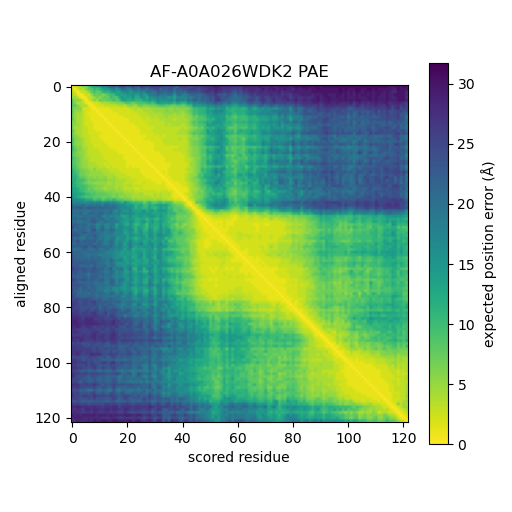 C . PRO A 1 88 ? 12.634 16.316 -19.123 1.00 83.25 88 PRO A C 1
ATOM 703 O O . PRO A 1 88 ? 11.468 16.145 -19.457 1.00 83.25 88 PRO A O 1
ATOM 706 N N . THR A 1 89 ? 13.183 17.530 -19.104 1.00 87.44 89 THR A N 1
ATOM 707 C CA . THR A 1 89 ? 12.444 18.750 -19.480 1.00 87.44 89 THR A CA 1
ATOM 708 C C . THR A 1 89 ? 12.528 19.073 -20.970 1.00 87.44 89 THR A C 1
ATOM 710 O O . THR A 1 89 ? 11.875 20.002 -21.447 1.00 87.44 89 THR A O 1
ATOM 713 N N . LEU A 1 90 ? 13.371 18.346 -21.707 1.00 87.12 90 LEU A N 1
ATOM 714 C CA . LEU A 1 90 ? 13.560 18.547 -23.135 1.00 87.12 90 LEU A CA 1
ATOM 715 C C . LEU A 1 90 ? 12.416 17.891 -23.923 1.00 87.12 90 LEU A C 1
ATOM 717 O O . LEU A 1 90 ? 12.003 16.791 -23.565 1.00 87.12 90 LEU A O 1
ATOM 721 N N . PRO A 1 91 ? 11.953 18.516 -25.019 1.00 85.69 91 PRO A N 1
ATOM 722 C CA . PRO A 1 91 ? 11.031 17.883 -25.957 1.00 85.69 91 PRO A CA 1
ATOM 723 C C . PRO A 1 91 ? 11.567 16.554 -26.513 1.00 85.69 91 PRO A C 1
ATOM 725 O O . PRO A 1 91 ? 12.782 16.380 -26.660 1.00 85.69 91 PRO A O 1
ATOM 728 N N . ASP A 1 92 ? 10.656 15.649 -26.880 1.00 82.06 92 ASP A N 1
ATOM 729 C CA . ASP A 1 92 ? 10.973 14.331 -27.459 1.00 82.06 92 ASP A CA 1
ATOM 730 C C . ASP A 1 92 ? 11.783 14.421 -28.768 1.00 82.06 92 ASP A C 1
ATOM 732 O O . ASP A 1 92 ? 12.532 13.503 -29.094 1.00 82.06 92 ASP A O 1
ATOM 736 N N . ASP A 1 93 ? 11.647 15.516 -29.519 1.00 84.69 93 ASP A N 1
ATOM 737 C CA . ASP A 1 93 ? 12.339 15.781 -30.786 1.00 84.69 93 ASP A CA 1
ATOM 738 C C . ASP A 1 93 ? 13.628 16.608 -30.623 1.00 84.69 93 ASP A C 1
ATOM 740 O O . ASP A 1 93 ? 14.265 16.987 -31.611 1.00 84.69 93 ASP A O 1
ATOM 744 N N . SER A 1 94 ? 14.035 16.893 -29.383 1.00 89.00 94 SER A N 1
ATOM 745 C CA . SER A 1 94 ? 15.256 17.642 -29.105 1.00 89.00 94 SER A CA 1
ATOM 746 C C . SER A 1 94 ? 16.492 16.885 -29.608 1.00 89.00 94 SER A C 1
ATOM 748 O O . SER A 1 94 ? 16.691 15.726 -29.254 1.00 89.00 94 SER A O 1
ATOM 750 N N . PRO A 1 95 ? 17.420 17.540 -30.331 1.00 88.56 95 PRO A N 1
ATOM 751 C CA . PRO A 1 95 ? 18.670 16.906 -30.759 1.00 88.56 95 PRO A CA 1
ATOM 752 C C . PRO A 1 95 ? 19.621 16.600 -29.588 1.00 88.56 95 PRO A C 1
ATOM 754 O O . PRO A 1 95 ? 20.658 15.969 -29.785 1.00 88.56 95 PRO A O 1
ATOM 757 N N . PHE A 1 96 ? 19.297 17.075 -28.380 1.00 88.38 96 PHE A N 1
ATOM 758 C CA . PHE A 1 96 ? 20.056 16.841 -27.152 1.00 88.38 96 PHE A CA 1
ATOM 759 C C . PHE A 1 96 ? 19.424 15.774 -26.248 1.00 88.38 96 PHE A C 1
ATOM 761 O O . PHE A 1 96 ? 19.944 15.528 -25.160 1.00 88.38 96 PHE A O 1
ATOM 768 N N . SER A 1 97 ? 18.315 15.156 -26.662 1.00 87.06 97 SER A N 1
ATOM 769 C CA . SER A 1 97 ? 17.717 14.010 -25.980 1.00 87.06 97 SER A CA 1
ATOM 770 C C . SER A 1 97 ? 17.706 12.796 -26.911 1.00 87.06 97 SER A C 1
ATOM 772 O O . SER A 1 97 ? 17.720 12.909 -28.135 1.00 87.06 97 SER A O 1
ATOM 774 N N . ILE A 1 98 ? 17.736 11.605 -26.319 1.00 86.25 98 ILE A N 1
ATOM 775 C CA . ILE A 1 98 ? 17.494 10.354 -27.033 1.00 86.25 98 ILE A CA 1
ATOM 776 C C . ILE A 1 98 ? 16.396 9.640 -26.265 1.00 86.25 98 ILE A C 1
ATOM 778 O O . ILE A 1 98 ? 16.565 9.324 -25.087 1.00 86.25 98 ILE A O 1
ATOM 782 N N . LYS A 1 99 ? 15.278 9.374 -26.937 1.00 86.56 99 LYS A N 1
ATOM 783 C CA . LYS A 1 99 ? 14.222 8.522 -26.403 1.00 86.56 99 LYS A CA 1
ATOM 784 C C . LYS A 1 99 ? 14.582 7.068 -26.671 1.00 86.56 99 LYS A C 1
ATOM 786 O O . LYS A 1 99 ? 14.655 6.647 -27.822 1.00 86.56 99 LYS A O 1
ATOM 791 N N . PHE A 1 100 ? 14.838 6.317 -25.607 1.00 89.00 100 PHE A N 1
ATOM 792 C CA . PHE A 1 100 ? 15.155 4.895 -25.691 1.00 89.00 100 PHE A CA 1
ATOM 793 C C . PHE A 1 100 ? 13.909 4.064 -25.380 1.00 89.00 100 PHE A C 1
ATOM 795 O O . PHE A 1 100 ? 13.760 3.533 -24.285 1.00 89.00 100 PHE A O 1
ATOM 802 N N . ASP A 1 101 ? 12.973 4.040 -26.327 1.00 90.44 101 ASP A N 1
ATOM 803 C CA . ASP A 1 101 ? 11.723 3.286 -26.202 1.00 90.44 101 ASP A CA 1
ATOM 804 C C . ASP 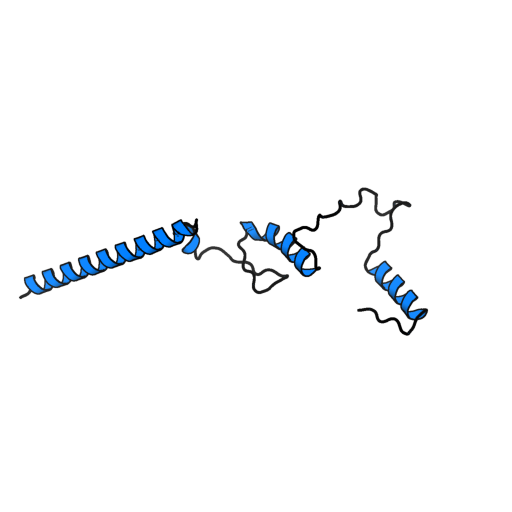A 1 101 ? 11.907 1.780 -26.464 1.00 90.44 101 ASP A C 1
ATOM 806 O O . ASP A 1 101 ? 12.977 1.323 -26.875 1.00 90.44 101 ASP A O 1
ATOM 810 N N . GLU A 1 102 ? 10.847 0.998 -26.236 1.00 93.12 102 GLU A N 1
ATOM 811 C CA . GLU A 1 102 ? 10.856 -0.458 -26.439 1.00 93.12 102 GLU A CA 1
ATOM 812 C C . GLU A 1 102 ? 11.263 -0.848 -27.867 1.00 93.12 102 GLU A C 1
ATOM 814 O O . GLU A 1 102 ? 11.961 -1.844 -28.076 1.00 93.12 102 GLU A O 1
ATOM 819 N N . GLN A 1 103 ? 10.863 -0.053 -28.865 1.00 93.69 103 GLN A N 1
ATOM 820 C CA . GLN A 1 103 ? 11.185 -0.325 -30.261 1.00 93.69 103 GLN A CA 1
ATOM 821 C C . GLN A 1 103 ? 12.683 -0.142 -30.522 1.00 93.69 103 GLN A C 1
ATOM 823 O O . GLN A 1 103 ? 13.315 -1.019 -31.126 1.00 93.69 103 GLN A O 1
ATOM 828 N N . LEU A 1 104 ? 13.263 0.972 -30.069 1.00 93.88 104 LEU A N 1
ATOM 829 C CA . LEU A 1 104 ? 14.689 1.246 -30.201 1.00 93.88 104 LEU A CA 1
ATOM 830 C C . LEU A 1 104 ? 15.515 0.254 -29.381 1.00 93.88 104 LEU A C 1
ATOM 832 O O . LEU A 1 104 ? 16.510 -0.267 -29.888 1.00 93.88 104 LEU A O 1
ATOM 836 N N . GLN A 1 105 ? 15.085 -0.065 -28.161 1.00 94.62 105 GLN A N 1
ATOM 837 C CA . GLN A 1 105 ? 15.714 -1.079 -27.319 1.00 94.62 105 GLN A CA 1
ATOM 838 C C . GLN A 1 105 ? 15.766 -2.432 -28.034 1.00 94.62 105 GLN A C 1
ATOM 840 O O . GLN A 1 105 ? 16.845 -3.017 -28.161 1.00 94.62 105 GLN A O 1
ATOM 845 N N . ALA A 1 106 ? 14.635 -2.910 -28.558 1.00 93.94 106 ALA A N 1
ATOM 846 C CA . ALA A 1 106 ? 14.567 -4.181 -29.274 1.00 93.94 106 ALA A CA 1
ATOM 847 C C . ALA A 1 106 ? 15.462 -4.194 -30.522 1.00 93.94 106 ALA A C 1
ATOM 849 O O . ALA A 1 106 ? 16.118 -5.198 -30.808 1.00 93.94 106 ALA A O 1
ATOM 850 N N . GLU A 1 107 ? 15.522 -3.088 -31.265 1.00 95.06 107 GLU A N 1
ATOM 851 C CA . GLU A 1 107 ? 16.388 -2.963 -32.439 1.00 95.06 107 GLU A CA 1
ATOM 852 C C . GLU A 1 107 ? 17.877 -2.978 -32.065 1.00 95.06 107 GLU A C 1
ATOM 854 O O . GLU A 1 107 ? 18.663 -3.693 -32.693 1.00 95.06 107 GLU A O 1
ATOM 859 N N . VAL A 1 108 ? 18.279 -2.236 -31.029 1.00 94.75 108 VAL A N 1
ATOM 860 C CA . VAL A 1 108 ? 19.666 -2.207 -30.537 1.00 94.75 108 VAL A CA 1
ATOM 861 C C . VAL A 1 108 ? 20.101 -3.594 -30.072 1.00 94.75 108 VAL A C 1
ATOM 863 O O . VAL A 1 108 ? 21.157 -4.077 -30.489 1.00 94.75 108 VAL A O 1
ATOM 866 N N . LEU A 1 109 ? 19.267 -4.269 -29.278 1.00 93.69 109 LEU A N 1
ATOM 867 C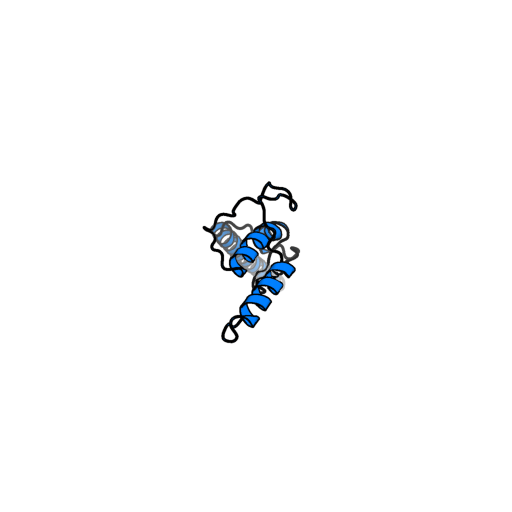 CA . LEU A 1 109 ? 19.539 -5.622 -28.794 1.00 93.69 109 LEU A CA 1
ATOM 868 C C . LEU A 1 109 ? 19.653 -6.624 -29.950 1.00 93.69 109 LEU A C 1
ATOM 870 O O . LEU A 1 109 ? 20.604 -7.406 -29.999 1.00 93.69 109 LEU A O 1
ATOM 874 N N . ARG A 1 110 ? 18.751 -6.556 -30.936 1.00 92.50 110 ARG A N 1
ATOM 875 C CA . ARG A 1 110 ? 18.791 -7.413 -32.132 1.00 92.50 110 ARG A CA 1
ATOM 876 C C . ARG A 1 110 ? 20.083 -7.231 -32.924 1.00 92.50 110 ARG A C 1
ATOM 878 O O . ARG A 1 110 ? 20.696 -8.220 -33.328 1.00 92.50 110 ARG A O 1
ATOM 885 N N . ARG A 1 111 ? 20.515 -5.985 -33.142 1.00 94.69 111 ARG A N 1
ATOM 886 C CA . ARG A 1 111 ? 21.779 -5.684 -33.837 1.00 94.69 111 ARG A CA 1
ATOM 887 C C . ARG A 1 111 ? 22.983 -6.222 -33.075 1.00 94.69 111 ARG A C 1
ATOM 889 O O . ARG A 1 111 ? 23.866 -6.812 -33.692 1.00 94.69 111 ARG A O 1
ATOM 896 N N . ALA A 1 112 ? 23.006 -6.053 -31.756 1.00 93.19 112 ALA A N 1
ATOM 897 C CA . ALA A 1 112 ? 24.078 -6.567 -30.913 1.00 93.19 112 ALA A CA 1
ATOM 898 C C . ALA A 1 112 ? 24.147 -8.105 -30.950 1.00 93.19 112 ALA A C 1
ATOM 900 O O . ALA A 1 112 ? 25.231 -8.652 -31.139 1.00 93.19 112 ALA A O 1
ATOM 901 N N . CYS A 1 113 ? 23.009 -8.807 -30.894 1.00 92.06 113 CYS A N 1
ATOM 902 C CA . CYS A 1 113 ? 22.961 -10.267 -31.058 1.00 92.06 113 CYS A CA 1
ATOM 903 C C . CYS A 1 113 ? 23.453 -10.725 -32.436 1.00 92.06 113 CYS A C 1
ATOM 905 O O . CYS A 1 113 ? 24.161 -11.723 -32.536 1.00 92.06 113 CYS A O 1
ATOM 907 N N . ALA A 1 114 ? 23.109 -10.000 -33.504 1.00 91.62 114 ALA A N 1
ATOM 908 C CA . ALA A 1 114 ? 23.583 -10.327 -34.849 1.00 91.62 114 ALA A CA 1
ATOM 909 C C . ALA A 1 114 ? 25.113 -10.209 -34.975 1.00 91.62 114 ALA A C 1
ATOM 911 O O . ALA A 1 114 ? 25.730 -10.959 -35.729 1.00 91.62 114 ALA A O 1
ATOM 912 N N . GLN A 1 115 ? 25.725 -9.280 -34.237 1.00 93.56 115 GLN A N 1
ATOM 913 C CA . GLN A 1 115 ? 27.177 -9.082 -34.212 1.00 93.56 115 GLN A CA 1
ATOM 914 C C . GLN A 1 115 ? 27.889 -10.027 -33.235 1.00 93.56 115 GLN A C 1
ATOM 916 O O . GLN A 1 115 ? 29.037 -10.397 -33.478 1.00 93.56 115 GLN A O 1
ATOM 921 N N . ASN A 1 116 ? 27.222 -10.433 -32.153 1.00 92.06 116 ASN A N 1
ATOM 922 C CA . ASN A 1 116 ? 27.743 -11.361 -31.158 1.00 92.06 116 ASN A CA 1
ATOM 923 C C . ASN A 1 116 ? 26.727 -12.480 -30.842 1.00 92.06 116 ASN A C 1
ATOM 925 O O . ASN A 1 116 ? 25.915 -12.336 -29.924 1.00 92.06 116 ASN A O 1
ATOM 929 N N . PRO A 1 117 ? 26.801 -13.626 -31.548 1.00 84.94 117 PRO A N 1
ATOM 930 C CA . PRO A 1 117 ? 25.848 -14.726 -31.395 1.00 84.94 117 PRO A CA 1
ATOM 931 C C . PRO A 1 117 ? 25.851 -15.412 -30.024 1.00 84.94 117 PRO A C 1
ATOM 933 O O . PRO A 1 117 ? 24.924 -16.157 -29.721 1.00 84.94 117 PRO A O 1
ATOM 936 N N . THR A 1 118 ? 26.881 -15.206 -29.194 1.00 89.62 118 THR A N 1
ATOM 937 C CA . THR A 1 118 ? 26.918 -15.761 -27.830 1.00 89.62 118 THR A CA 1
ATOM 938 C C . THR A 1 118 ? 26.212 -14.865 -26.813 1.00 89.62 118 THR A C 1
ATOM 940 O O . THR A 1 118 ? 26.159 -15.211 -25.636 1.00 89.62 118 THR A O 1
ATOM 943 N N . MET A 1 119 ? 25.711 -13.699 -27.232 1.00 87.38 119 MET A N 1
ATOM 944 C CA . MET A 1 119 ? 24.963 -12.789 -26.373 1.00 87.38 119 MET A CA 1
ATOM 945 C C . MET A 1 119 ? 23.529 -13.295 -26.184 1.00 87.38 119 MET A C 1
ATOM 947 O O . MET A 1 119 ? 22.779 -13.437 -27.149 1.00 87.38 119 MET A O 1
ATOM 951 N N . THR A 1 120 ? 23.138 -13.528 -24.934 1.00 80.12 120 THR A N 1
ATOM 952 C CA . THR A 1 120 ? 21.765 -13.865 -24.541 1.00 80.12 120 THR A CA 1
ATOM 953 C C . THR A 1 120 ? 21.062 -12.626 -24.005 1.00 80.12 120 THR A C 1
ATOM 955 O O . THR A 1 120 ? 21.570 -11.980 -23.089 1.00 80.12 120 THR A O 1
ATOM 958 N N . ILE A 1 121 ? 19.902 -12.301 -24.571 1.00 78.50 121 ILE A N 1
ATOM 959 C CA . ILE A 1 121 ? 18.994 -11.281 -24.036 1.00 78.50 121 ILE A CA 1
ATOM 960 C C . ILE A 1 121 ? 18.100 -11.983 -23.003 1.00 78.50 121 ILE A C 1
ATOM 962 O O . ILE A 1 121 ? 17.629 -13.088 -23.281 1.00 78.50 121 ILE A O 1
ATOM 966 N N . GLY A 1 122 ? 17.969 -11.386 -21.815 1.00 60.19 122 GLY A N 1
ATOM 967 C CA . GLY A 1 122 ? 17.141 -11.887 -20.711 1.00 60.19 122 GLY A CA 1
ATOM 968 C C . GLY A 1 122 ? 15.658 -11.621 -20.907 1.00 60.19 122 GLY A C 1
ATOM 969 O O . GLY A 1 122 ? 15.334 -10.644 -21.618 1.00 60.19 122 GLY A O 1
#

Solvent-accessible surface area (backbone atoms only — not comparable to full-atom values): 7682 Å² total; per-residue (Å²): 111,75,65,59,55,54,48,51,55,49,51,55,51,52,52,52,49,53,50,50,53,51,53,52,48,52,51,51,52,54,36,46,74,73,74,44,51,70,64,76,77,65,56,79,84,64,67,69,47,68,42,94,84,43,80,88,44,75,33,44,75,93,51,38,66,70,44,50,56,59,45,47,41,44,75,77,69,48,58,94,84,62,74,84,75,79,78,81,87,68,58,88,83,34,93,89,53,80,83,82,45,73,68,54,49,54,53,54,52,50,54,50,33,74,76,36,79,88,60,79,84,133